Protein AF-A0A960QMF3-F1 (afdb_monomer_lite)

Foldseek 3Di:
DVCPVLPPVPDDPVQVDPVSNVVSVVVVQVPDDPVRVVVVVVVVVVVVVVVVVVVVVVVVVLVVVLLVQLLVCVVVVHDLVVSCVVSVHDSVSSVVSVVPD

Structure (mmCIF, N/CA/C/O backbone):
data_AF-A0A960QMF3-F1
#
_entry.id   AF-A0A960QMF3-F1
#
loop_
_atom_site.group_PDB
_atom_site.id
_atom_site.type_symbol
_atom_site.label_atom_id
_atom_site.label_alt_id
_atom_site.label_comp_id
_atom_site.label_asym_id
_atom_site.label_entity_id
_atom_site.label_seq_id
_atom_site.pdbx_PDB_ins_code
_atom_site.Cartn_x
_atom_site.Cartn_y
_atom_site.Cartn_z
_atom_site.occupancy
_atom_site.B_iso_or_equiv
_atom_site.auth_seq_id
_atom_site.auth_comp_id
_atom_site.auth_asym_id
_atom_site.auth_atom_id
_atom_site.pdbx_PDB_model_num
ATOM 1 N N . THR A 1 1 ? 22.076 6.522 -32.551 1.00 46.09 1 THR A N 1
ATOM 2 C CA . THR A 1 1 ? 22.819 5.959 -31.389 1.00 46.09 1 THR A CA 1
ATOM 3 C C . THR A 1 1 ? 22.706 4.441 -31.409 1.00 46.09 1 THR A C 1
ATOM 5 O O . THR A 1 1 ? 21.913 3.932 -32.190 1.00 46.09 1 THR A O 1
ATOM 8 N N . ARG A 1 2 ? 23.500 3.703 -30.611 1.00 52.66 2 ARG A N 1
ATOM 9 C CA . ARG A 1 2 ? 23.587 2.218 -30.613 1.00 52.66 2 ARG A CA 1
ATOM 10 C C . ARG A 1 2 ? 22.225 1.489 -30.500 1.00 52.66 2 ARG A C 1
ATOM 12 O O . ARG A 1 2 ? 22.141 0.330 -30.881 1.00 52.66 2 ARG A O 1
ATOM 19 N N . ASN A 1 3 ? 21.172 2.196 -30.080 1.00 53.91 3 ASN A N 1
ATOM 20 C CA . ASN A 1 3 ? 19.815 1.692 -29.841 1.00 53.91 3 ASN A CA 1
ATOM 21 C C . ASN A 1 3 ? 18.807 1.960 -30.988 1.00 53.91 3 ASN A C 1
ATOM 23 O O . ASN A 1 3 ? 17.649 1.577 -30.886 1.00 53.91 3 ASN A O 1
ATOM 27 N N . ASP A 1 4 ? 19.210 2.609 -32.087 1.00 56.16 4 ASP A N 1
ATOM 28 C CA . ASP A 1 4 ? 18.283 2.998 -33.174 1.00 56.16 4 ASP A CA 1
ATOM 29 C C . ASP A 1 4 ? 17.947 1.824 -34.128 1.00 56.16 4 ASP A C 1
ATOM 31 O O . ASP A 1 4 ? 16.946 1.854 -34.840 1.00 56.16 4 ASP A O 1
ATOM 35 N N . LEU A 1 5 ? 18.762 0.756 -34.116 1.00 52.81 5 LEU A N 1
ATOM 36 C CA . LEU A 1 5 ? 18.597 -0.433 -34.971 1.00 52.81 5 LEU A CA 1
ATOM 37 C C . LEU A 1 5 ? 17.560 -1.442 -34.446 1.00 52.81 5 LEU A C 1
ATOM 39 O O . LEU A 1 5 ? 17.064 -2.254 -35.220 1.00 52.81 5 LEU A O 1
ATOM 43 N N . LEU A 1 6 ? 17.226 -1.393 -33.152 1.00 56.59 6 LEU A N 1
ATOM 44 C CA . LEU A 1 6 ? 16.265 -2.292 -32.490 1.00 56.59 6 LEU A CA 1
ATOM 45 C C . LEU A 1 6 ? 14.990 -1.554 -32.050 1.00 56.59 6 LEU A C 1
ATOM 47 O O . LEU A 1 6 ? 14.271 -2.004 -31.156 1.00 56.59 6 LEU A O 1
ATOM 51 N N . SER A 1 7 ? 14.709 -0.403 -32.668 1.00 59.91 7 SER A N 1
ATOM 52 C CA . SER A 1 7 ? 13.472 0.335 -32.431 1.00 59.91 7 SER A CA 1
ATOM 53 C C . SER A 1 7 ? 12.287 -0.463 -32.968 1.00 59.91 7 SER A C 1
ATOM 55 O O . SER A 1 7 ? 12.186 -0.725 -34.169 1.00 59.91 7 SER A O 1
ATOM 57 N N . THR A 1 8 ? 11.355 -0.811 -32.082 1.00 58.56 8 THR A N 1
ATOM 58 C CA . THR A 1 8 ? 10.141 -1.563 -32.429 1.00 58.56 8 THR A CA 1
ATOM 59 C C . THR A 1 8 ? 9.252 -0.841 -33.448 1.00 58.56 8 THR A C 1
ATOM 61 O O . THR A 1 8 ? 8.429 -1.474 -34.101 1.00 58.56 8 THR A O 1
ATOM 64 N N . ALA A 1 9 ? 9.454 0.466 -33.640 1.00 59.47 9 ALA A N 1
ATOM 65 C CA . ALA A 1 9 ? 8.736 1.294 -34.605 1.00 59.47 9 ALA A CA 1
ATOM 66 C C . ALA A 1 9 ? 9.232 1.152 -36.059 1.00 59.47 9 ALA A C 1
ATOM 68 O O . ALA A 1 9 ? 8.547 1.596 -36.976 1.00 59.47 9 ALA A O 1
ATOM 69 N N . LYS A 1 10 ? 10.413 0.558 -36.286 1.00 63.38 10 LYS A N 1
ATOM 70 C CA . LYS A 1 10 ? 11.013 0.367 -37.623 1.00 63.38 10 LYS A CA 1
ATOM 71 C C . LYS A 1 10 ? 11.179 -1.116 -37.989 1.00 63.38 10 LYS A C 1
ATOM 73 O O . LYS A 1 10 ? 11.982 -1.449 -38.859 1.00 63.38 10 LYS A O 1
ATOM 78 N N . LEU A 1 11 ? 10.458 -2.013 -37.312 1.00 67.06 11 LEU A N 1
ATOM 79 C CA . LEU A 1 11 ? 10.498 -3.444 -37.608 1.00 67.06 11 LEU A CA 1
ATOM 80 C C . LEU A 1 11 ? 9.870 -3.717 -38.978 1.00 67.06 11 LEU A C 1
ATOM 82 O O . LEU A 1 11 ? 8.827 -3.163 -39.322 1.00 67.06 11 LEU A O 1
ATOM 86 N N . SER A 1 12 ? 10.514 -4.574 -39.772 1.00 71.88 12 SER A N 1
ATOM 87 C CA . SER A 1 12 ? 9.919 -5.059 -41.015 1.00 71.88 12 SER A CA 1
ATOM 88 C C . SER A 1 12 ? 8.656 -5.866 -40.704 1.00 71.88 12 SER A C 1
ATOM 90 O O . SER A 1 12 ? 8.530 -6.454 -39.633 1.00 71.88 12 SER A O 1
ATOM 92 N N . GLN A 1 13 ? 7.732 -5.947 -41.660 1.00 69.19 13 GLN A N 1
ATOM 93 C CA . GLN A 1 13 ? 6.451 -6.639 -41.474 1.00 69.19 13 GLN A CA 1
ATOM 94 C C . GLN A 1 13 ? 6.598 -8.129 -41.102 1.00 69.19 13 GLN A C 1
ATOM 96 O O . GLN A 1 13 ? 5.715 -8.701 -40.478 1.00 69.19 13 GLN A O 1
ATOM 101 N N . ALA A 1 14 ? 7.737 -8.750 -41.429 1.00 68.94 14 ALA A N 1
ATOM 102 C CA . ALA A 1 14 ? 8.067 -10.125 -41.045 1.00 68.94 14 ALA A CA 1
ATOM 103 C C . ALA A 1 14 ? 8.490 -10.283 -39.569 1.00 68.94 14 ALA A C 1
ATOM 105 O O . ALA A 1 14 ? 8.523 -11.398 -39.058 1.00 68.94 14 ALA A O 1
ATOM 106 N N . LEU A 1 15 ? 8.839 -9.184 -38.895 1.00 68.69 15 LEU A N 1
ATOM 107 C CA . LEU A 1 15 ? 9.238 -9.134 -37.485 1.00 68.69 15 LEU A CA 1
ATOM 108 C C . LEU A 1 15 ? 8.168 -8.464 -36.605 1.00 68.69 15 LEU A C 1
ATOM 110 O O . LEU A 1 15 ? 8.388 -8.256 -35.410 1.00 68.69 15 LEU A O 1
ATOM 114 N N . ASP A 1 16 ? 7.008 -8.145 -37.183 1.00 76.62 16 ASP A N 1
ATOM 115 C CA . ASP A 1 16 ? 5.844 -7.584 -36.497 1.00 76.62 16 ASP A CA 1
ATOM 116 C C . ASP A 1 16 ? 5.035 -8.677 -35.772 1.00 76.62 16 ASP A C 1
ATOM 118 O O . ASP A 1 16 ? 3.837 -8.853 -35.974 1.00 76.62 16 ASP A O 1
ATOM 122 N N . ASP A 1 17 ? 5.721 -9.452 -34.934 1.00 85.12 17 ASP A N 1
ATOM 123 C CA . ASP A 1 17 ? 5.160 -10.565 -34.169 1.00 85.12 17 ASP A CA 1
ATOM 124 C C . ASP A 1 17 ? 5.305 -10.304 -32.661 1.00 85.12 17 ASP A C 1
ATOM 126 O O . ASP A 1 17 ?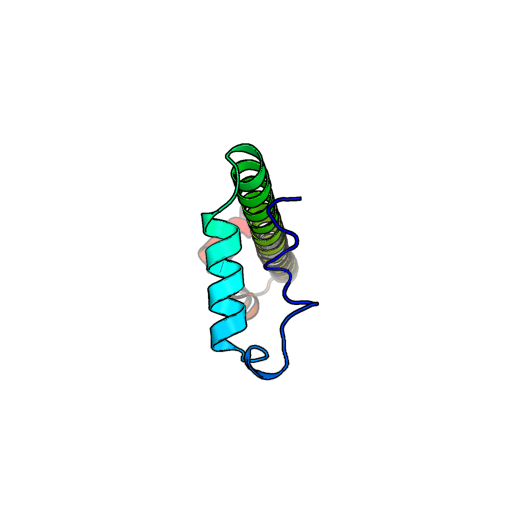 6.309 -9.757 -32.196 1.00 85.12 17 ASP A O 1
ATOM 130 N N . ALA A 1 18 ? 4.289 -10.660 -31.871 1.00 85.88 18 ALA A N 1
ATOM 131 C CA . ALA A 1 18 ? 4.238 -10.326 -30.444 1.00 85.88 18 ALA A CA 1
ATOM 132 C C . ALA A 1 18 ? 5.366 -10.992 -29.619 1.00 85.88 18 ALA A C 1
ATOM 134 O O . ALA A 1 18 ? 6.039 -10.289 -28.855 1.00 85.88 18 ALA A O 1
ATOM 135 N N . PRO A 1 19 ? 5.635 -12.304 -29.770 1.00 88.56 19 PRO A N 1
ATOM 136 C CA . PRO A 1 19 ? 6.835 -12.942 -29.231 1.00 88.56 19 PRO A CA 1
ATOM 137 C C . PRO A 1 19 ? 8.144 -12.244 -29.620 1.00 88.56 19 PRO A C 1
ATOM 139 O O . PRO A 1 19 ? 8.991 -12.015 -28.753 1.00 88.56 19 PRO A O 1
ATOM 142 N N . ILE A 1 20 ? 8.304 -11.875 -30.896 1.00 84.06 20 ILE A N 1
ATOM 143 C CA . ILE A 1 20 ? 9.524 -11.223 -31.398 1.00 84.06 20 ILE A CA 1
ATOM 144 C C . ILE A 1 20 ? 9.708 -9.841 -30.761 1.00 84.06 20 ILE A C 1
ATOM 146 O O . ILE A 1 20 ? 10.799 -9.529 -30.283 1.00 84.06 20 ILE A O 1
ATOM 150 N N . LYS A 1 21 ? 8.643 -9.038 -30.661 1.00 83.12 21 LYS A N 1
ATOM 151 C CA . LYS A 1 21 ? 8.678 -7.733 -29.980 1.00 83.12 21 LYS A CA 1
ATOM 152 C C . LYS A 1 21 ? 9.121 -7.861 -28.527 1.00 83.12 21 LYS A C 1
ATOM 154 O O . LYS A 1 21 ? 10.020 -7.142 -28.099 1.00 83.12 21 LYS A O 1
ATOM 159 N N . LYS A 1 22 ? 8.563 -8.828 -27.795 1.00 86.69 22 LYS A N 1
ATOM 160 C CA . LYS A 1 22 ? 8.953 -9.090 -26.405 1.00 86.69 22 LYS A CA 1
ATOM 161 C C . LYS A 1 22 ? 10.422 -9.508 -26.292 1.00 86.69 22 LYS A C 1
ATOM 163 O O . LYS A 1 22 ? 11.114 -9.066 -25.381 1.00 86.69 22 LYS A O 1
ATOM 168 N N . ALA A 1 23 ? 10.913 -10.341 -27.211 1.00 87.06 23 ALA A N 1
ATOM 169 C CA . ALA A 1 23 ? 12.321 -10.737 -27.238 1.00 87.06 23 ALA A CA 1
ATOM 170 C C . ALA A 1 23 ? 13.252 -9.538 -27.497 1.00 87.06 23 ALA A C 1
ATOM 172 O O . ALA A 1 23 ? 14.285 -9.418 -26.839 1.00 87.06 23 ALA A O 1
ATOM 173 N N . ILE A 1 24 ? 12.868 -8.627 -28.400 1.00 83.44 24 ILE A N 1
ATOM 174 C CA . ILE A 1 24 ? 13.609 -7.387 -28.682 1.00 83.44 24 ILE A CA 1
ATOM 175 C C . ILE A 1 24 ? 13.620 -6.460 -27.463 1.00 83.44 24 ILE A C 1
ATOM 177 O O . ILE A 1 24 ? 14.669 -5.925 -27.118 1.00 83.44 24 ILE A O 1
ATOM 181 N N . GLU A 1 25 ? 12.490 -6.291 -26.775 1.00 83.19 25 GLU A N 1
ATOM 182 C CA . GLU A 1 25 ? 12.420 -5.499 -25.540 1.00 83.19 25 GLU A CA 1
ATOM 183 C C . GLU A 1 25 ? 13.344 -6.057 -24.453 1.00 83.19 25 GLU A C 1
ATOM 185 O O . GLU A 1 25 ? 14.114 -5.308 -23.854 1.00 83.19 25 GLU A O 1
ATOM 190 N N . VAL A 1 26 ? 13.329 -7.377 -24.240 1.00 86.19 26 VAL A N 1
ATOM 191 C CA . VAL A 1 26 ? 14.234 -8.039 -23.289 1.00 86.19 26 VAL A CA 1
ATOM 192 C C . VAL A 1 26 ? 15.692 -7.829 -23.690 1.00 86.19 26 VAL A C 1
ATOM 194 O O . VAL A 1 26 ? 16.506 -7.483 -22.837 1.00 86.19 26 VAL A O 1
ATOM 197 N N . LEU A 1 27 ? 16.027 -7.986 -24.974 1.00 85.44 27 LEU A N 1
ATOM 198 C CA . LEU A 1 27 ? 17.382 -7.756 -25.473 1.00 85.44 27 LEU A CA 1
ATOM 199 C C . LEU A 1 27 ? 17.831 -6.304 -25.257 1.00 85.44 27 LEU A C 1
ATOM 201 O O . LEU A 1 27 ? 18.964 -6.074 -24.839 1.00 85.44 27 LEU A O 1
ATOM 205 N N . ASN A 1 28 ? 16.944 -5.336 -25.492 1.00 82.44 28 ASN A N 1
ATOM 206 C CA . ASN A 1 28 ? 17.219 -3.921 -25.261 1.00 82.44 28 ASN A CA 1
ATOM 207 C C . ASN A 1 28 ? 17.514 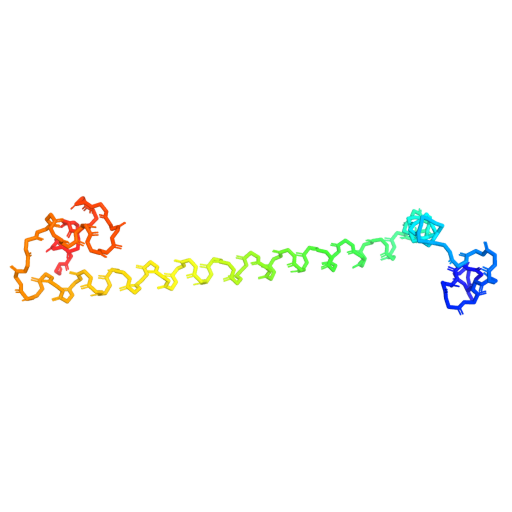-3.650 -23.782 1.00 82.44 28 ASN A C 1
ATOM 209 O O . ASN A 1 28 ? 18.509 -2.999 -23.481 1.00 82.44 28 ASN A O 1
ATOM 213 N N . VAL A 1 29 ? 16.720 -4.219 -22.868 1.00 83.25 29 VAL A N 1
ATOM 214 C CA . VAL A 1 29 ? 16.965 -4.119 -21.419 1.00 83.25 29 VAL A CA 1
ATOM 215 C C . VAL A 1 29 ? 18.281 -4.794 -21.019 1.00 83.25 29 VAL A C 1
ATOM 217 O O . VAL A 1 29 ? 19.033 -4.259 -20.208 1.00 83.25 29 VAL A O 1
ATOM 220 N N . MET A 1 30 ? 18.602 -5.956 -21.596 1.00 84.31 30 MET A N 1
ATOM 221 C CA . MET A 1 30 ? 19.870 -6.653 -21.338 1.00 84.31 30 MET A CA 1
ATOM 222 C C . MET A 1 30 ? 21.092 -5.868 -21.824 1.00 84.31 30 MET A C 1
ATOM 224 O O . MET A 1 30 ? 22.181 -6.041 -21.279 1.00 84.31 30 MET A O 1
ATOM 228 N N . ASN A 1 31 ? 20.919 -5.027 -22.843 1.00 86.38 31 ASN A N 1
ATOM 229 C CA . ASN A 1 31 ? 21.979 -4.232 -23.449 1.00 86.38 31 ASN A CA 1
ATOM 230 C C . ASN A 1 31 ? 22.061 -2.795 -22.892 1.00 86.38 31 ASN A C 1
ATOM 232 O O . ASN A 1 31 ? 22.771 -1.966 -23.462 1.00 86.38 31 ASN A O 1
ATOM 236 N N . PHE A 1 32 ? 21.357 -2.491 -21.797 1.00 86.19 32 PHE A N 1
ATOM 237 C CA . PHE A 1 32 ? 21.477 -1.204 -21.111 1.00 86.19 32 PHE A CA 1
ATOM 238 C C . PHE A 1 32 ? 22.910 -0.928 -20.646 1.00 86.19 32 PHE A C 1
ATOM 240 O O . PHE A 1 32 ? 23.619 -1.826 -20.176 1.00 86.19 32 PHE A O 1
ATOM 247 N N . THR A 1 33 ? 23.322 0.342 -20.712 1.00 90.44 33 THR A N 1
ATOM 248 C CA . THR A 1 33 ? 24.496 0.798 -19.956 1.00 90.44 33 THR A CA 1
ATOM 249 C C . THR A 1 33 ? 24.216 0.743 -18.453 1.00 90.44 33 THR A C 1
ATOM 251 O O . THR A 1 33 ? 23.078 0.565 -18.012 1.00 90.44 33 THR A O 1
ATOM 254 N N . LYS A 1 34 ? 25.258 0.906 -17.632 1.00 91.38 34 LYS A N 1
ATOM 255 C CA . LYS A 1 34 ? 25.097 0.959 -16.174 1.00 91.38 34 LYS A CA 1
ATOM 256 C C . LYS A 1 34 ? 24.135 2.080 -15.767 1.00 91.38 34 LYS A C 1
ATOM 258 O O . LYS A 1 34 ? 23.253 1.854 -14.951 1.00 91.38 34 LYS A O 1
ATOM 263 N N . GLU A 1 35 ? 24.270 3.243 -16.394 1.00 91.06 35 GLU A N 1
ATOM 264 C CA . GLU A 1 35 ? 23.463 4.436 -16.136 1.00 91.06 35 GLU A CA 1
ATOM 265 C C . GLU A 1 35 ? 22.006 4.242 -16.585 1.00 91.06 35 GLU A C 1
ATOM 267 O O . GLU A 1 35 ? 21.082 4.568 -15.843 1.00 91.06 35 GLU A O 1
ATOM 272 N N . GLU A 1 36 ? 21.782 3.669 -17.774 1.00 88.38 36 GLU A N 1
ATOM 273 C CA . GLU A 1 36 ? 20.432 3.352 -18.266 1.00 88.38 36 GLU A CA 1
ATOM 274 C C . GLU A 1 36 ? 19.736 2.325 -17.364 1.00 88.38 36 GLU A C 1
ATOM 276 O O . GLU A 1 36 ? 18.550 2.455 -17.054 1.00 88.38 36 GLU A O 1
ATOM 281 N N . ARG A 1 37 ? 20.486 1.320 -16.900 1.00 88.81 37 ARG A N 1
ATOM 282 C CA . ARG A 1 37 ? 19.977 0.302 -15.985 1.00 88.81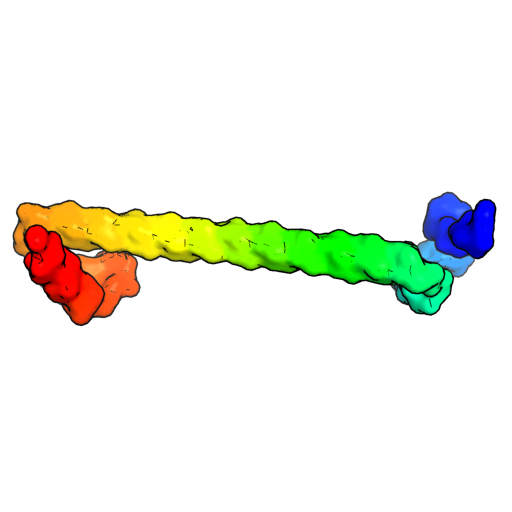 37 ARG A CA 1
ATOM 283 C C . ARG A 1 37 ? 19.617 0.883 -14.623 1.00 88.81 37 ARG A C 1
ATOM 285 O O . ARG A 1 37 ? 18.553 0.554 -14.108 1.00 88.81 37 ARG A O 1
ATOM 292 N N . GLU A 1 38 ? 20.464 1.738 -14.060 1.00 91.94 38 GLU A N 1
ATOM 293 C CA . GLU A 1 38 ? 20.182 2.435 -12.800 1.00 91.94 38 GLU A CA 1
ATOM 294 C C . GLU A 1 38 ? 18.907 3.280 -12.921 1.00 91.94 38 GLU A C 1
ATOM 296 O O . GLU A 1 38 ? 17.998 3.128 -12.108 1.00 91.94 38 GLU A O 1
ATOM 301 N N . ALA A 1 39 ? 18.769 4.073 -13.989 1.00 92.00 39 ALA A N 1
ATOM 302 C CA . ALA A 1 39 ? 17.566 4.871 -14.232 1.00 92.00 39 ALA A CA 1
ATOM 303 C C . ALA A 1 39 ? 16.297 4.008 -14.382 1.00 92.00 39 ALA A C 1
ATOM 305 O O . ALA A 1 39 ? 15.233 4.355 -13.861 1.00 92.00 39 ALA A O 1
ATOM 306 N N . TYR A 1 40 ? 16.401 2.863 -15.064 1.00 90.00 40 TYR A N 1
ATOM 307 C CA . TYR A 1 40 ? 15.303 1.905 -15.188 1.00 90.00 40 TYR A CA 1
ATOM 308 C C . TYR A 1 40 ? 14.914 1.287 -13.834 1.00 90.00 40 TYR A C 1
ATOM 310 O O . TYR A 1 40 ? 13.730 1.232 -13.492 1.00 90.00 40 TYR A O 1
ATOM 318 N N . GLU A 1 41 ? 15.891 0.847 -13.039 1.00 92.12 41 GLU A N 1
ATOM 319 C CA . GLU A 1 41 ? 15.657 0.272 -11.710 1.00 92.12 41 GLU A CA 1
ATOM 320 C C . GLU A 1 41 ? 15.062 1.305 -10.736 1.00 92.12 41 GLU A C 1
ATOM 322 O O . GLU A 1 41 ? 14.119 0.983 -10.004 1.00 92.12 41 GLU A O 1
ATOM 327 N N . ASP A 1 42 ? 15.532 2.553 -10.777 1.00 96.38 42 ASP A N 1
ATOM 328 C CA . ASP A 1 42 ? 14.986 3.661 -9.989 1.00 96.38 42 ASP A CA 1
ATOM 329 C C . ASP A 1 42 ? 13.538 3.976 -10.372 1.00 96.38 42 ASP A C 1
ATOM 331 O O . ASP A 1 42 ? 12.688 4.157 -9.493 1.00 96.38 42 ASP A O 1
ATOM 335 N N . HIS A 1 43 ? 13.214 3.963 -11.667 1.00 94.06 43 HIS A N 1
ATOM 336 C CA . HIS A 1 43 ? 11.839 4.137 -12.126 1.00 94.06 43 HIS A CA 1
ATOM 337 C C . HIS A 1 43 ? 10.923 3.007 -11.629 1.00 94.06 43 HIS A C 1
ATOM 339 O O . HIS A 1 43 ? 9.850 3.267 -11.078 1.00 94.06 43 HIS A O 1
ATOM 345 N N . LEU A 1 44 ? 11.360 1.746 -11.738 1.00 93.75 44 LEU A N 1
ATOM 346 C CA . LEU A 1 44 ? 10.608 0.606 -11.206 1.00 93.75 44 LEU A CA 1
ATOM 347 C C . LEU A 1 44 ? 10.417 0.696 -9.688 1.00 93.75 44 LEU A C 1
ATOM 349 O O . LEU A 1 44 ? 9.355 0.347 -9.163 1.00 93.75 44 LEU A O 1
ATOM 353 N N . LYS A 1 45 ? 11.443 1.148 -8.965 1.00 97.12 45 LYS A N 1
ATOM 354 C CA . LYS A 1 45 ? 11.375 1.362 -7.520 1.00 97.12 45 LYS A CA 1
ATOM 355 C C . LYS A 1 45 ? 10.362 2.449 -7.176 1.00 97.12 45 LYS A C 1
ATOM 357 O O . LYS A 1 45 ? 9.560 2.241 -6.267 1.00 97.12 45 LYS A O 1
ATOM 362 N N . TRP A 1 46 ? 10.360 3.559 -7.911 1.00 96.94 46 TRP A N 1
ATOM 363 C CA . TRP A 1 46 ? 9.385 4.633 -7.743 1.00 96.94 46 TRP A CA 1
ATOM 364 C C . TRP A 1 46 ? 7.950 4.130 -7.945 1.00 96.94 46 TRP A C 1
ATOM 366 O O . TRP A 1 46 ? 7.135 4.279 -7.035 1.00 96.94 46 TRP A O 1
ATOM 376 N N . LEU A 1 47 ? 7.674 3.417 -9.045 1.00 96.50 47 LEU A N 1
ATOM 377 C CA . LEU A 1 47 ? 6.351 2.836 -9.322 1.00 96.50 47 LEU A CA 1
ATOM 378 C C . LEU A 1 47 ? 5.875 1.907 -8.195 1.00 96.50 47 LEU A C 1
ATOM 380 O O . LEU A 1 47 ? 4.714 1.936 -7.787 1.00 96.50 47 LEU A O 1
ATOM 384 N N . ARG A 1 48 ? 6.778 1.085 -7.646 1.00 97.19 48 ARG A N 1
ATOM 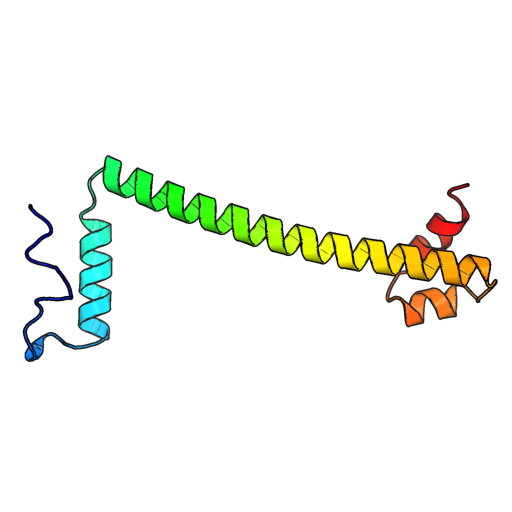385 C CA . ARG A 1 48 ? 6.461 0.200 -6.512 1.00 97.19 48 ARG A CA 1
ATOM 386 C C . ARG A 1 48 ? 6.150 0.981 -5.240 1.00 97.19 48 ARG A C 1
ATOM 388 O O . ARG A 1 48 ? 5.245 0.596 -4.501 1.00 97.19 48 ARG A O 1
ATOM 395 N N . ILE A 1 49 ? 6.908 2.038 -4.952 1.00 98.12 49 ILE A N 1
ATOM 396 C CA . ILE A 1 49 ? 6.670 2.896 -3.785 1.00 98.12 49 ILE A CA 1
ATOM 397 C C . ILE A 1 49 ? 5.320 3.595 -3.923 1.00 98.12 49 ILE A C 1
ATOM 399 O O . ILE A 1 49 ? 4.548 3.594 -2.965 1.00 98.12 49 ILE A O 1
ATOM 403 N N . GLU A 1 50 ? 5.014 4.142 -5.096 1.00 97.50 50 GLU A N 1
ATOM 404 C CA . GLU A 1 50 ? 3.748 4.819 -5.366 1.00 97.50 50 GLU A CA 1
ATOM 405 C C . GLU A 1 50 ? 2.561 3.861 -5.205 1.00 97.50 50 GLU A C 1
ATOM 407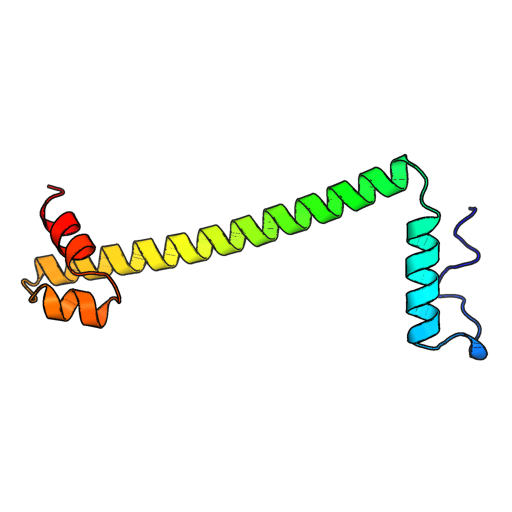 O O . GLU A 1 50 ? 1.660 4.126 -4.406 1.00 97.50 50 GLU A O 1
ATOM 412 N N . ALA A 1 51 ? 2.609 2.692 -5.852 1.00 97.00 51 ALA A N 1
ATOM 413 C CA . ALA A 1 51 ? 1.559 1.681 -5.749 1.00 97.00 51 ALA A CA 1
ATOM 414 C C . ALA A 1 51 ? 1.334 1.215 -4.299 1.00 97.00 51 ALA A C 1
ATOM 416 O O . ALA A 1 51 ? 0.196 1.132 -3.831 1.00 97.00 51 ALA A O 1
ATOM 417 N N . ASN A 1 52 ? 2.414 0.955 -3.553 1.00 97.06 52 ASN A N 1
ATOM 418 C CA . ASN A 1 52 ? 2.318 0.573 -2.143 1.00 97.06 52 ASN A CA 1
ATOM 419 C C . ASN A 1 52 ? 1.771 1.708 -1.269 1.00 97.06 52 ASN A C 1
ATOM 421 O O . ASN A 1 52 ? 1.022 1.446 -0.327 1.00 97.06 52 ASN A O 1
ATOM 425 N N . SER A 1 53 ? 2.131 2.956 -1.567 1.00 97.75 53 SER A N 1
ATOM 426 C CA . SER A 1 53 ? 1.663 4.129 -0.824 1.00 97.75 53 SER A CA 1
ATOM 427 C C . SER A 1 53 ? 0.164 4.336 -1.014 1.00 97.75 53 SER A C 1
ATOM 429 O O . SER A 1 53 ? -0.548 4.505 -0.025 1.00 97.75 53 SER A O 1
ATOM 431 N N . LEU A 1 54 ? -0.328 4.236 -2.253 1.00 97.38 54 LEU A N 1
ATOM 432 C CA . LEU A 1 54 ? -1.756 4.318 -2.568 1.00 97.38 54 LEU A CA 1
ATOM 433 C C . LEU A 1 54 ? -2.547 3.198 -1.890 1.00 97.38 54 LEU A C 1
ATOM 435 O O . LEU A 1 54 ? -3.519 3.471 -1.189 1.00 97.38 54 LEU A O 1
ATOM 439 N N . LYS A 1 55 ? -2.082 1.947 -2.007 1.00 97.50 55 LYS A N 1
ATOM 440 C CA . LYS A 1 55 ? -2.724 0.800 -1.351 1.00 97.50 55 LYS A CA 1
ATOM 441 C C . LYS A 1 55 ? -2.796 0.979 0.168 1.00 97.50 55 LYS A C 1
ATOM 443 O O . LYS A 1 55 ? -3.843 0.761 0.773 1.00 97.50 55 LYS A O 1
ATOM 448 N N . LYS A 1 56 ? -1.699 1.418 0.792 1.00 97.62 56 LYS A N 1
ATOM 449 C CA . LYS A 1 56 ? -1.651 1.666 2.238 1.00 97.62 56 LYS A CA 1
ATOM 450 C C . LYS A 1 56 ? -2.583 2.806 2.654 1.00 97.62 56 LYS A C 1
ATOM 452 O O . LYS A 1 56 ? -3.202 2.713 3.711 1.00 97.62 56 LYS A O 1
ATOM 457 N N . ALA A 1 57 ? -2.680 3.868 1.854 1.00 97.62 57 ALA A N 1
ATOM 458 C CA . ALA A 1 57 ? -3.595 4.977 2.111 1.00 97.62 57 ALA A CA 1
ATOM 459 C C . ALA A 1 57 ? -5.060 4.519 2.051 1.00 97.62 57 ALA A C 1
ATOM 461 O O . ALA A 1 57 ? -5.831 4.830 2.953 1.00 97.62 57 ALA A O 1
ATOM 462 N N . GLU A 1 58 ? -5.420 3.714 1.051 1.00 97.62 58 GLU A N 1
ATOM 463 C CA . GLU A 1 58 ? -6.766 3.158 0.897 1.00 97.62 58 GLU A CA 1
ATOM 464 C C . GLU A 1 58 ? -7.135 2.200 2.045 1.00 97.62 58 GLU A C 1
ATOM 466 O O . GLU A 1 58 ? -8.213 2.296 2.633 1.00 97.62 58 GLU A O 1
ATOM 471 N N . GLU A 1 59 ? -6.226 1.294 2.422 1.00 96.56 59 GLU A N 1
ATOM 472 C CA . GLU A 1 59 ? -6.415 0.394 3.567 1.00 96.56 59 GLU A CA 1
ATOM 473 C C . GLU A 1 59 ? -6.563 1.160 4.885 1.00 96.56 59 GLU A C 1
ATOM 475 O O . GLU A 1 59 ? -7.422 0.819 5.703 1.00 96.56 59 GLU A O 1
ATOM 480 N N . LYS A 1 60 ? -5.754 2.209 5.081 1.00 96.25 60 LYS A N 1
ATOM 481 C CA . LYS A 1 60 ? -5.840 3.079 6.254 1.00 96.25 60 LYS A CA 1
ATOM 482 C C . LYS A 1 60 ? -7.175 3.822 6.289 1.00 96.25 60 LYS A C 1
ATOM 484 O O . LYS A 1 60 ? -7.835 3.765 7.320 1.00 96.25 60 LYS A O 1
ATOM 489 N N . GLY A 1 61 ? -7.601 4.419 5.175 1.00 96.50 61 GLY A N 1
ATOM 490 C CA . GLY A 1 61 ? -8.880 5.125 5.071 1.00 96.50 61 GLY A CA 1
ATOM 491 C C . GLY A 1 61 ? -10.069 4.220 5.390 1.00 96.50 61 GLY A C 1
ATOM 492 O O . GLY A 1 61 ? -10.861 4.539 6.272 1.00 96.50 61 GLY A O 1
ATOM 493 N N . ARG A 1 62 ? -10.132 3.024 4.786 1.00 95.38 62 ARG A N 1
ATOM 494 C CA . ARG A 1 62 ? -11.173 2.028 5.108 1.00 95.38 62 ARG A CA 1
ATOM 495 C C . ARG A 1 62 ? -11.172 1.627 6.581 1.00 95.38 62 ARG A C 1
ATOM 497 O O . ARG A 1 62 ? -12.228 1.386 7.160 1.00 95.38 62 ARG A O 1
ATOM 504 N N . LYS A 1 63 ? -9.992 1.483 7.192 1.00 93.88 63 LYS A N 1
ATOM 505 C CA . LYS A 1 63 ? -9.892 1.134 8.613 1.00 93.88 63 LYS A CA 1
ATOM 506 C C . LYS A 1 63 ? -10.362 2.288 9.497 1.00 93.88 63 LYS A C 1
ATOM 508 O O . LYS A 1 63 ? -11.105 2.041 10.438 1.00 93.88 63 LYS A O 1
ATOM 513 N N . GLU A 1 64 ? -9.948 3.516 9.206 1.00 94.38 64 GLU A N 1
ATOM 514 C CA . GLU A 1 64 ? -10.356 4.714 9.949 1.00 94.38 64 GLU A CA 1
ATOM 515 C C . GLU A 1 64 ? -11.869 4.936 9.869 1.00 94.38 64 GLU A C 1
ATOM 517 O O . GLU A 1 64 ? -12.499 5.091 10.913 1.00 94.38 64 GLU A O 1
ATOM 522 N N . GLU A 1 65 ? -12.460 4.809 8.679 1.00 95.00 65 GLU A N 1
ATOM 523 C CA . GLU A 1 65 ? -13.910 4.885 8.465 1.00 95.00 65 GLU A CA 1
ATOM 524 C C . GLU A 1 65 ? -14.663 3.835 9.298 1.00 95.00 65 GLU A C 1
ATOM 526 O O . GLU A 1 65 ? -15.594 4.162 10.033 1.00 95.00 65 GLU A O 1
ATOM 531 N N . LYS A 1 66 ? -14.224 2.568 9.275 1.00 94.50 66 LYS A N 1
ATOM 532 C CA . LYS A 1 66 ? -14.827 1.508 10.105 1.00 94.50 66 LYS A CA 1
ATOM 533 C C . LYS A 1 66 ? -14.762 1.819 11.598 1.00 94.50 66 LYS A C 1
ATOM 535 O O . LYS A 1 66 ? -15.717 1.538 12.321 1.00 94.50 66 LYS A O 1
ATOM 540 N N . LEU A 1 67 ? -13.641 2.370 12.071 1.00 93.00 67 LEU A N 1
ATOM 541 C CA . LEU A 1 67 ? -13.476 2.749 13.476 1.00 93.00 67 LEU A CA 1
ATOM 542 C C . LEU A 1 67 ? -14.376 3.935 13.844 1.00 93.00 67 LEU A C 1
ATOM 544 O O . LEU A 1 67 ? -14.926 3.953 14.942 1.00 93.00 67 LEU A O 1
ATOM 548 N N . GLU A 1 68 ? -14.547 4.906 12.950 1.00 93.38 68 GLU A N 1
ATOM 549 C CA . GLU A 1 68 ? -15.456 6.038 13.143 1.00 93.38 68 GLU A CA 1
ATOM 550 C C . GLU A 1 68 ? -16.919 5.586 13.203 1.00 93.38 68 GLU A C 1
ATOM 552 O O . GLU A 1 68 ? -17.623 5.910 14.161 1.00 93.38 68 GLU A O 1
ATOM 557 N N . ILE A 1 69 ? -17.350 4.744 12.260 1.00 93.06 69 ILE A N 1
ATOM 558 C CA . ILE A 1 69 ? -18.690 4.142 12.268 1.00 93.06 69 ILE A CA 1
ATOM 559 C C . ILE A 1 69 ? -18.915 3.361 13.570 1.00 93.06 69 ILE A C 1
ATOM 561 O O . ILE A 1 69 ? -19.945 3.533 14.222 1.00 93.06 69 ILE A O 1
ATOM 565 N N . ALA A 1 70 ? -17.943 2.550 14.001 1.00 92.56 70 ALA A N 1
ATOM 566 C CA . ALA A 1 70 ? -18.039 1.805 15.254 1.00 92.56 70 ALA A CA 1
ATOM 567 C C . ALA A 1 70 ? -18.163 2.723 16.483 1.00 92.56 70 ALA A C 1
ATOM 569 O O . ALA A 1 70 ? -18.930 2.414 17.394 1.00 92.56 70 ALA A O 1
ATOM 570 N N . ARG A 1 71 ? -17.452 3.861 16.515 1.00 91.50 71 ARG A N 1
ATOM 571 C CA . ARG A 1 71 ? -17.595 4.868 17.584 1.00 91.50 71 ARG A CA 1
ATOM 572 C C . ARG A 1 71 ? -18.989 5.490 17.592 1.00 91.50 71 ARG A C 1
ATOM 574 O O . ARG A 1 71 ? -19.586 5.596 18.660 1.00 91.50 71 ARG A O 1
ATOM 581 N N . ASN A 1 72 ? -19.523 5.846 16.427 1.00 91.75 72 ASN A N 1
ATOM 582 C CA . ASN A 1 72 ? -20.871 6.407 16.317 1.00 91.75 72 ASN A CA 1
ATOM 583 C C . ASN A 1 72 ? -21.929 5.401 16.795 1.00 91.7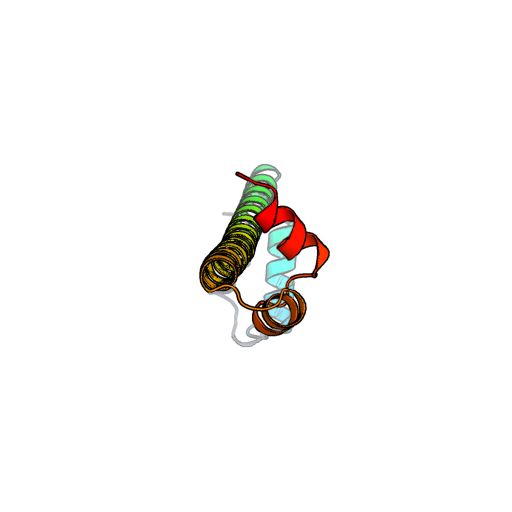5 72 ASN A C 1
ATOM 585 O O . ASN A 1 72 ? -22.771 5.741 17.622 1.00 91.75 72 ASN A O 1
ATOM 589 N N . MET A 1 73 ? -21.808 4.131 16.398 1.00 91.62 73 MET A N 1
ATOM 590 C CA . MET A 1 73 ? -22.696 3.064 16.872 1.00 91.62 73 MET A CA 1
ATOM 591 C C . MET A 1 73 ? -22.592 2.824 18.388 1.00 91.62 73 MET A C 1
ATOM 593 O O . MET A 1 73 ? -23.597 2.548 19.045 1.00 91.62 73 MET A O 1
ATOM 597 N N . LEU A 1 74 ? -21.391 2.936 18.969 1.00 90.25 74 LEU A N 1
ATOM 598 C CA . LEU A 1 74 ? -21.203 2.854 20.422 1.00 90.25 74 LEU A CA 1
ATOM 599 C C . LEU A 1 74 ? -21.883 4.019 21.153 1.00 90.25 74 LEU A C 1
ATOM 601 O O . LEU A 1 74 ? -22.460 3.800 22.219 1.00 90.25 74 LEU A O 1
ATOM 605 N N . ASN A 1 75 ? -21.852 5.228 20.585 1.00 89.25 75 ASN A N 1
ATOM 606 C CA . ASN A 1 75 ? -22.554 6.392 21.136 1.00 89.25 75 ASN A CA 1
ATOM 607 C C . ASN A 1 75 ? -24.080 6.206 21.098 1.00 89.25 75 ASN A C 1
ATOM 609 O O . ASN A 1 75 ? -24.771 6.609 22.031 1.00 89.25 75 ASN A O 1
ATOM 613 N N . GLU A 1 76 ? -24.597 5.515 20.082 1.00 91.31 76 GLU A N 1
ATOM 614 C CA . GLU A 1 76 ? -26.003 5.095 19.991 1.00 91.31 76 GLU A CA 1
ATOM 615 C C . GLU A 1 76 ? -26.354 3.899 20.902 1.00 91.31 76 GLU A C 1
ATOM 617 O O . GLU A 1 76 ? -27.481 3.409 20.887 1.00 91.31 76 GLU A O 1
ATOM 622 N N . SER A 1 77 ? -25.419 3.432 21.740 1.00 89.62 77 SER A N 1
ATOM 623 C CA . SER A 1 77 ? -25.607 2.315 22.681 1.00 89.62 77 SER A CA 1
ATOM 624 C C . SER A 1 77 ? -25.933 0.966 22.022 1.00 89.62 77 SER A C 1
ATOM 626 O O . SER A 1 77 ? -26.550 0.095 22.642 1.00 89.62 77 SER A O 1
ATOM 628 N N . LEU A 1 78 ? -25.487 0.750 20.779 1.00 89.56 78 LEU A N 1
ATOM 629 C CA . LEU A 1 78 ? -25.623 -0.544 20.109 1.00 89.56 78 LEU A CA 1
ATOM 630 C C . LEU A 1 78 ? -24.762 -1.632 20.793 1.00 89.56 78 LEU A C 1
ATOM 632 O O . LEU A 1 78 ? -23.658 -1.353 21.275 1.00 89.56 78 LEU A O 1
ATOM 636 N N . PRO A 1 79 ? -25.217 -2.902 20.815 1.00 92.44 79 PRO A N 1
ATOM 637 C CA . PRO A 1 79 ? -24.436 -4.009 21.361 1.00 92.44 79 PRO A CA 1
ATOM 638 C C . PRO A 1 79 ? -23.135 -4.246 20.587 1.00 92.44 79 PRO A C 1
ATOM 640 O O . PRO A 1 79 ? -23.134 -4.295 19.358 1.00 92.44 79 PRO A O 1
ATOM 643 N N . ILE A 1 80 ? -22.044 -4.497 21.315 1.00 89.56 80 ILE A N 1
ATOM 644 C CA . ILE A 1 80 ? -20.693 -4.708 20.759 1.00 89.56 80 ILE A CA 1
ATOM 645 C C . ILE A 1 80 ? -20.665 -5.828 19.710 1.00 89.56 80 ILE A C 1
ATOM 647 O O . ILE A 1 80 ? -20.019 -5.674 18.678 1.00 89.56 80 ILE A O 1
ATOM 651 N N . GLU A 1 81 ? -21.394 -6.921 19.945 1.00 92.25 81 GLU A N 1
ATOM 652 C CA . GLU A 1 81 ? -21.499 -8.055 19.013 1.00 92.25 81 GLU A CA 1
ATOM 653 C C . GLU A 1 81 ? -22.080 -7.629 17.656 1.00 92.25 81 GLU A C 1
ATOM 655 O O . GLU A 1 81 ? -21.557 -7.995 16.603 1.00 92.25 81 GLU A O 1
ATOM 660 N N . LYS A 1 82 ? -23.122 -6.784 17.666 1.00 92.19 82 LYS A N 1
ATOM 661 C CA . LYS A 1 82 ? -23.732 -6.253 16.438 1.00 92.19 82 LYS A CA 1
ATOM 662 C C . LYS A 1 82 ? -22.799 -5.279 15.723 1.00 92.19 82 LYS A C 1
ATOM 664 O O . LYS A 1 82 ? -22.699 -5.328 14.502 1.00 92.19 82 LYS A O 1
ATOM 669 N N . ILE A 1 83 ? -22.095 -4.426 16.467 1.00 92.06 83 ILE A N 1
ATOM 670 C CA . ILE A 1 83 ? -21.130 -3.473 15.895 1.00 92.06 83 ILE A CA 1
ATOM 671 C C . ILE A 1 83 ? -19.985 -4.222 15.208 1.00 92.06 83 ILE A C 1
ATOM 673 O O . ILE A 1 83 ? -19.630 -3.894 14.076 1.00 92.06 83 ILE A O 1
ATOM 677 N N . ALA A 1 84 ? -19.440 -5.253 15.859 1.00 93.00 84 ALA A N 1
ATOM 678 C CA . ALA A 1 84 ? -18.402 -6.109 15.291 1.00 93.00 84 ALA A CA 1
ATOM 679 C C . ALA A 1 84 ? -18.875 -6.772 13.984 1.00 93.00 84 ALA A C 1
ATOM 681 O O . ALA A 1 84 ? -18.186 -6.693 12.965 1.00 93.00 84 ALA A O 1
ATOM 682 N N . ALA A 1 85 ? -20.090 -7.332 13.979 1.00 92.88 85 ALA A N 1
ATOM 683 C CA . ALA A 1 85 ? -20.676 -7.959 12.796 1.00 92.88 85 ALA A CA 1
ATOM 684 C C . ALA A 1 85 ? -20.893 -6.979 11.625 1.00 92.88 85 ALA A C 1
ATOM 686 O O . ALA A 1 85 ? -20.615 -7.331 10.482 1.00 92.88 85 ALA A O 1
ATOM 687 N N . LEU A 1 86 ? -21.359 -5.752 11.891 1.00 90.94 86 LEU A N 1
ATOM 688 C CA . LEU A 1 86 ? -21.669 -4.761 10.848 1.00 90.94 86 LEU A CA 1
ATOM 689 C C . LEU A 1 86 ? -20.426 -4.065 10.278 1.00 90.94 86 LEU A C 1
ATOM 691 O O . LEU A 1 86 ? -20.368 -3.774 9.088 1.00 90.94 86 LEU A O 1
ATOM 695 N N . THR A 1 87 ? -19.424 -3.793 11.115 1.00 90.19 87 THR A N 1
ATOM 696 C CA . THR A 1 87 ? -18.201 -3.072 10.704 1.00 90.19 87 THR A CA 1
ATOM 697 C C . THR A 1 87 ? -17.095 -4.013 10.209 1.00 90.19 87 THR A C 1
ATOM 699 O O . THR A 1 87 ? -16.137 -3.590 9.547 1.00 90.19 87 THR A O 1
ATOM 702 N N . GLY A 1 88 ? -17.218 -5.310 10.504 1.00 91.12 88 GLY A N 1
ATOM 703 C CA . GLY A 1 88 ? -16.182 -6.309 10.254 1.00 91.12 88 GLY A CA 1
ATOM 704 C C . GLY A 1 88 ? -14.949 -6.127 11.146 1.00 91.12 88 GLY A C 1
ATOM 705 O O . GLY A 1 88 ? -13.861 -6.554 10.764 1.00 91.12 88 GLY A O 1
ATOM 706 N N . LEU A 1 89 ? -15.103 -5.448 12.286 1.00 91.88 89 LEU A N 1
ATOM 707 C CA . LEU A 1 89 ? -14.092 -5.344 13.338 1.00 91.88 89 LEU A CA 1
ATOM 708 C C . LEU A 1 89 ? -14.241 -6.503 14.324 1.00 91.88 89 LEU A C 1
ATOM 710 O O . LEU A 1 89 ? -15.322 -7.061 14.501 1.00 91.88 89 LEU A O 1
ATOM 714 N N . THR A 1 90 ? -13.166 -6.840 15.027 1.00 92.44 90 THR A N 1
ATOM 715 C CA . THR A 1 90 ? -13.253 -7.796 16.135 1.00 92.44 90 THR A CA 1
ATOM 716 C C . THR A 1 90 ? -13.892 -7.147 17.361 1.00 92.44 90 THR A C 1
ATOM 718 O O . THR A 1 90 ? -13.710 -5.958 17.628 1.00 92.44 90 THR A O 1
ATOM 721 N N . GLU A 1 91 ? -14.576 -7.932 18.197 1.00 89.31 91 GLU A N 1
ATOM 722 C CA . GLU A 1 91 ? -15.115 -7.411 19.461 1.00 89.31 91 GLU A CA 1
ATOM 723 C C . GLU A 1 91 ? -14.044 -6.777 20.355 1.00 89.31 91 GLU A C 1
ATOM 725 O O . GLU A 1 91 ? -14.338 -5.851 21.107 1.00 89.31 91 GLU A O 1
ATOM 730 N N . LYS A 1 92 ? -12.801 -7.276 20.295 1.00 89.19 92 LYS A N 1
ATOM 731 C CA . LYS A 1 92 ? -11.667 -6.707 21.035 1.00 89.19 92 LYS A CA 1
ATOM 732 C C . LYS A 1 92 ? -11.359 -5.288 20.559 1.00 89.19 92 LYS A C 1
ATOM 734 O O . LYS A 1 92 ? -11.177 -4.404 21.389 1.00 89.19 92 LYS A O 1
ATOM 739 N N . GLU A 1 93 ? -11.344 -5.057 19.248 1.00 88.06 93 GLU A N 1
ATOM 740 C CA . GLU A 1 93 ? -11.143 -3.722 18.673 1.00 88.06 93 GLU A CA 1
ATOM 741 C C . GLU A 1 93 ? -12.272 -2.768 19.077 1.00 88.06 93 GLU A C 1
ATOM 743 O O . GLU A 1 93 ? -11.997 -1.658 19.525 1.00 88.06 93 GLU A O 1
ATOM 748 N N . VAL A 1 94 ? -13.529 -3.220 19.023 1.00 88.94 94 VAL A N 1
ATOM 749 C CA . VAL A 1 94 ? -14.688 -2.415 19.448 1.00 88.94 94 VAL A CA 1
ATOM 750 C C . VAL A 1 94 ? -14.652 -2.120 20.957 1.00 88.94 94 VAL A C 1
ATOM 752 O O . VAL A 1 94 ? -14.920 -0.995 21.377 1.00 88.94 94 VAL A O 1
ATOM 755 N N . LYS A 1 95 ? -14.262 -3.089 21.796 1.00 87.44 95 LYS A N 1
ATOM 756 C CA . LYS A 1 95 ? -14.073 -2.890 23.247 1.00 87.44 95 LYS A CA 1
ATOM 757 C C . LYS A 1 95 ? -12.970 -1.869 23.542 1.00 87.44 95 LYS A C 1
ATOM 759 O O . LYS A 1 95 ? -13.158 -1.020 24.410 1.00 87.44 95 LYS A O 1
ATOM 764 N N . ASN A 1 96 ? -11.866 -1.904 22.797 1.00 88.06 96 ASN A N 1
ATOM 765 C CA . ASN A 1 96 ? -10.776 -0.939 22.946 1.00 88.06 96 ASN A CA 1
ATOM 766 C C . ASN A 1 96 ? -11.218 0.491 22.592 1.00 88.06 96 ASN A C 1
ATOM 768 O O . ASN A 1 96 ? -10.819 1.428 23.277 1.00 88.06 96 ASN A O 1
ATOM 772 N N . LEU A 1 97 ? -12.101 0.664 21.598 1.00 84.12 97 LEU A N 1
ATOM 773 C CA . LEU A 1 97 ? -12.671 1.976 21.257 1.00 84.12 97 LEU A CA 1
ATOM 774 C C . LEU A 1 97 ? -13.488 2.594 22.399 1.00 84.12 97 LEU A C 1
ATOM 776 O O . LEU A 1 97 ? -13.486 3.811 22.550 1.00 84.12 97 LEU A O 1
ATOM 780 N N . LYS A 1 98 ? -14.147 1.773 23.225 1.00 73.94 98 LYS A N 1
ATOM 781 C CA . LYS A 1 98 ? -14.897 2.231 24.407 1.00 73.94 98 LYS A CA 1
ATOM 782 C C . LYS A 1 98 ? -13.982 2.716 25.545 1.00 73.94 98 LYS A C 1
ATOM 784 O O . LYS A 1 98 ? -14.415 3.518 26.368 1.00 73.94 98 LYS A O 1
ATOM 789 N N . GLY A 1 99 ? -12.748 2.208 25.615 1.00 62.38 99 GLY A N 1
ATOM 790 C CA . GLY A 1 99 ? -11.771 2.528 26.664 1.00 62.38 99 GLY A CA 1
ATOM 791 C C . GLY A 1 99 ? -10.913 3.766 26.388 1.00 62.38 99 GLY A C 1
ATOM 792 O O . GLY A 1 99 ? -10.287 4.278 27.311 1.00 62.38 99 GLY A O 1
ATOM 793 N N . SER A 1 100 ? -10.885 4.261 25.148 1.00 57.78 100 SER A N 1
ATOM 794 C CA . SER A 1 100 ? -10.225 5.522 24.794 1.00 57.78 100 SER A CA 1
ATOM 795 C C . SER A 1 100 ? -11.160 6.701 25.079 1.00 57.78 100 SER A C 1
ATOM 797 O O . SER A 1 100 ? -11.842 7.181 24.175 1.00 57.78 100 SER A O 1
ATOM 799 N N . LYS A 1 101 ? -11.219 7.124 26.345 1.00 44.62 101 LYS A N 1
ATOM 800 C CA . LYS A 1 101 ? -11.761 8.426 26.759 1.00 44.62 101 LYS A CA 1
ATOM 801 C C . LYS A 1 101 ? -10.629 9.420 26.963 1.00 44.62 101 LYS A C 1
ATOM 803 O O . LYS A 1 101 ? -9.591 8.991 27.514 1.00 44.62 101 LYS A O 1
#

Radius of gyration: 26.59 Å; chains: 1; bounding box: 51×21×68 Å

Secondary structure (DSSP, 8-state):
-TTGGG-GGG--GGG--HHHHHHHHHHHHHT--HHHHHHHHHHHHHHHHHHHHHHHHHHHHHHHHHHHHHHHHHHTT--HHHHHHHHT--HHHHHHHHH--

pLDDT: mean 85.35, std 13.26, range [44.62, 98.12]

Sequence (101 aa):
TRNDLLSTAKLSQALDDAPIKKAIEVLNVMNFTKEEREAYEDHLKWLRIEANSLKKAEEKGRKEEKLEIARNMLNESLPIEKIAALTGLTEKEVKNLKGSK